Protein AF-A0A2W4QV20-F1 (afdb_monomer)

Nearest PDB structures (foldseek):
  4maq-assembly1_A  TM=9.316E-01  e=9.188E-15  Burkholderia cenocepacia J2315
  4maq-assembly1_B  TM=9.352E-01  e=2.228E-14  Burkholderia cenocepacia J2315
  6fog-assembly4_D  TM=9.568E-01  e=1.662E-11  Homo sapiens
  6foh-assembly1_A  TM=9.412E-01  e=3.185E-10  Homo sapiens
  1saw-assembly1_A  TM=9.547E-01  e=6.469E-10  Homo sapiens

Sequence (167 aa):
MALLFAPKIVTLPIVGREELFPVRRVYCVGRNYLEHIREMKEADERDPPFFFQKPTDAVVTEGSEIPYPPQTDDFQFEVELVVAIGKSGANVSADRALDLVFGYAAGVDLTRRDRQRESFAKGLPWEIGKSFDNSAPVGPIHPVSLVGHLLAGAISIKYTLSLIQFP

pLDDT: mean 90.2, std 13.77, range [39.34, 98.75]

Mean predicted aligned error: 5.73 Å

Solvent-accessible surface area (backbone atoms only — not comparable to full-atom values): 10546 Å² total; per-residue (Å²): 140,80,76,98,64,86,81,86,78,45,64,38,53,32,67,96,52,91,62,64,47,75,61,79,75,44,78,45,70,44,72,80,44,76,69,59,40,65,71,64,71,80,65,64,94,81,61,74,66,47,77,51,59,36,58,52,78,14,55,37,52,78,92,65,86,78,75,86,65,82,93,52,94,39,79,47,80,41,77,42,84,38,76,42,74,66,50,89,83,73,93,66,51,80,95,54,48,67,82,25,49,40,24,38,24,56,28,33,52,34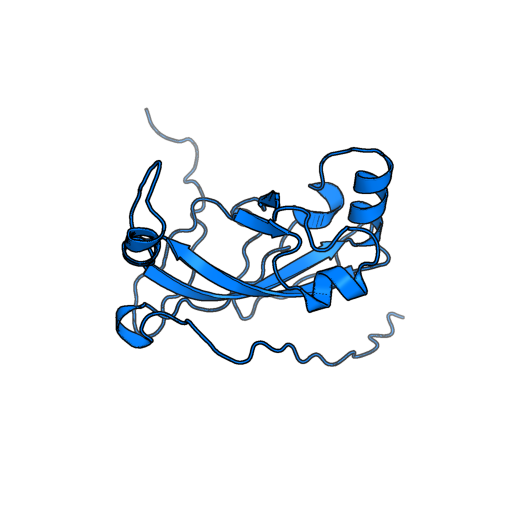,27,29,46,58,43,28,52,55,19,55,79,68,75,44,75,49,48,79,11,46,40,46,84,60,23,31,40,35,44,54,30,43,36,30,94,78,71,48,83,84,86,76,80,92,83,85,82,86,85,81,91,74,86,77,80,76,134

Structure (mmCIF, N/CA/C/O backbone):
data_AF-A0A2W4QV20-F1
#
_entry.id   AF-A0A2W4QV20-F1
#
loop_
_atom_site.group_PDB
_atom_site.id
_atom_site.type_symbol
_atom_site.label_atom_id
_atom_site.label_alt_id
_atom_site.label_comp_id
_atom_site.label_asym_id
_atom_site.label_entity_id
_atom_site.label_seq_id
_atom_site.pdbx_PDB_ins_code
_atom_site.Cartn_x
_atom_site.Cartn_y
_atom_site.Cartn_z
_atom_site.occupancy
_atom_site.B_iso_or_equiv
_atom_site.auth_seq_id
_atom_site.auth_comp_id
_atom_site.auth_asym_id
_atom_site.auth_atom_id
_atom_site.pdbx_PDB_model_num
ATOM 1 N N . MET A 1 1 ? 12.086 -18.546 25.455 1.00 76.62 1 MET A N 1
ATOM 2 C CA . MET A 1 1 ? 12.905 -17.868 24.424 1.00 76.62 1 MET A CA 1
ATOM 3 C C . MET A 1 1 ? 12.595 -16.382 24.472 1.00 76.62 1 MET A C 1
ATOM 5 O O . MET A 1 1 ? 11.422 -16.052 24.569 1.00 76.62 1 MET A O 1
ATOM 9 N N . ALA A 1 2 ? 13.613 -15.520 24.440 1.00 90.50 2 ALA A N 1
ATOM 10 C CA . ALA A 1 2 ? 13.470 -14.064 24.352 1.00 90.50 2 ALA A CA 1
ATOM 11 C C . ALA A 1 2 ? 14.053 -13.581 23.017 1.00 90.50 2 ALA A C 1
ATOM 13 O O . ALA A 1 2 ? 15.005 -14.180 22.513 1.00 90.50 2 ALA A O 1
ATOM 14 N N . LEU A 1 3 ? 13.468 -12.534 22.435 1.00 93.69 3 LEU A N 1
ATOM 15 C CA . LEU A 1 3 ? 14.013 -11.894 21.238 1.00 93.69 3 LEU A CA 1
ATOM 16 C C . LEU A 1 3 ? 15.248 -11.066 21.614 1.00 93.69 3 LEU A C 1
ATOM 18 O O . LEU A 1 3 ? 15.272 -10.454 22.679 1.00 93.69 3 LEU A O 1
ATOM 22 N N . LEU A 1 4 ? 16.249 -11.021 20.730 1.00 95.75 4 LEU A N 1
ATOM 23 C CA . LEU A 1 4 ? 17.443 -10.189 20.925 1.00 95.75 4 LEU A CA 1
ATOM 24 C C . LEU A 1 4 ? 17.125 -8.685 20.810 1.00 95.75 4 LEU A C 1
ATOM 26 O O . LEU A 1 4 ? 17.773 -7.864 21.449 1.00 95.75 4 LEU A O 1
ATOM 30 N N . PHE A 1 5 ? 16.112 -8.331 20.016 1.00 95.44 5 PHE A N 1
ATOM 31 C CA . PHE A 1 5 ? 15.585 -6.976 19.853 1.00 95.44 5 PHE A CA 1
ATOM 32 C C . PHE A 1 5 ? 14.093 -7.032 19.506 1.00 95.44 5 PHE A C 1
ATOM 34 O O . PHE A 1 5 ? 13.607 -8.023 18.953 1.00 95.44 5 PHE A O 1
ATOM 41 N N . ALA A 1 6 ? 13.357 -5.970 19.834 1.00 92.62 6 ALA A N 1
ATOM 42 C CA . ALA A 1 6 ? 11.947 -5.859 19.478 1.00 92.62 6 ALA A CA 1
ATOM 43 C C . ALA A 1 6 ? 11.800 -5.595 17.966 1.00 92.62 6 ALA A C 1
ATOM 45 O O . ALA A 1 6 ? 12.463 -4.696 17.444 1.00 92.62 6 ALA A O 1
ATOM 46 N N . PRO A 1 7 ? 10.948 -6.342 17.242 1.00 92.25 7 PRO A N 1
ATOM 47 C CA . PRO A 1 7 ? 10.689 -6.063 15.838 1.00 92.25 7 PRO A CA 1
ATOM 48 C C . PRO A 1 7 ? 9.885 -4.767 15.702 1.00 92.25 7 PRO A C 1
ATOM 50 O O . PRO A 1 7 ? 8.953 -4.514 16.468 1.00 92.25 7 PRO A O 1
ATOM 53 N N . LYS A 1 8 ? 10.216 -3.959 14.693 1.00 92.19 8 LYS A N 1
ATOM 54 C CA . LYS A 1 8 ? 9.410 -2.791 14.334 1.00 92.19 8 LYS A CA 1
ATOM 55 C C . LYS A 1 8 ? 8.120 -3.265 13.666 1.00 92.19 8 LYS A C 1
ATOM 57 O O . LYS A 1 8 ? 8.165 -3.979 12.668 1.00 92.19 8 LYS A O 1
ATOM 62 N N . ILE A 1 9 ? 6.977 -2.852 14.205 1.00 95.62 9 ILE A N 1
ATOM 63 C CA . ILE A 1 9 ? 5.671 -3.078 13.582 1.00 95.62 9 ILE A CA 1
ATOM 64 C C . ILE A 1 9 ? 5.347 -1.846 12.745 1.00 95.62 9 ILE A C 1
ATOM 66 O O . ILE A 1 9 ? 5.274 -0.734 13.268 1.00 95.62 9 ILE A O 1
ATOM 70 N N . VAL A 1 10 ? 5.170 -2.041 11.443 1.00 96.94 10 VAL A N 1
ATOM 71 C CA . VAL A 1 10 ? 4.704 -0.977 10.554 1.00 96.94 10 VAL A CA 1
ATOM 72 C C . VAL A 1 10 ? 3.206 -0.819 10.744 1.00 96.94 10 VAL A C 1
ATOM 74 O O . VAL A 1 10 ? 2.464 -1.805 10.769 1.00 96.94 10 VAL A O 1
ATOM 77 N N . THR A 1 11 ? 2.767 0.421 10.913 1.00 97.75 11 THR A N 1
ATOM 78 C CA . THR A 1 11 ? 1.377 0.733 11.221 1.00 97.75 11 THR A CA 1
ATOM 79 C C . THR A 1 11 ? 0.879 1.905 10.387 1.00 97.75 11 THR A C 1
ATOM 81 O O . THR A 1 11 ? 1.676 2.713 9.913 1.00 97.75 11 THR A O 1
ATOM 84 N N . LEU A 1 12 ? -0.438 1.980 10.203 1.00 98.00 12 LEU A N 1
ATOM 85 C CA . LEU A 1 12 ? -1.122 3.096 9.554 1.00 98.00 12 LEU A CA 1
ATOM 86 C C . LEU A 1 12 ? -2.077 3.777 10.545 1.00 98.00 12 LEU A C 1
ATOM 88 O O . LEU A 1 12 ? -2.748 3.069 11.306 1.00 98.00 12 LEU A O 1
ATOM 92 N N . PRO A 1 13 ? -2.184 5.118 10.538 1.00 98.00 13 PRO A N 1
ATOM 93 C CA . PRO A 1 13 ? -3.194 5.825 11.316 1.00 98.00 13 PRO A CA 1
ATOM 94 C C . PRO A 1 13 ? -4.604 5.430 10.883 1.00 98.00 13 PRO A C 1
ATOM 96 O O . PRO A 1 13 ? -4.841 5.127 9.712 1.00 98.00 13 PRO A O 1
ATOM 99 N N . ILE A 1 14 ? -5.552 5.471 11.815 1.00 98.50 14 ILE A N 1
ATOM 100 C CA . ILE A 1 14 ? -6.968 5.235 11.537 1.00 98.50 14 ILE A CA 1
ATOM 101 C C . ILE A 1 14 ? -7.732 6.526 11.827 1.00 98.50 14 ILE A C 1
ATOM 103 O O . ILE A 1 14 ? -7.632 7.094 12.912 1.00 98.50 14 ILE A O 1
ATOM 107 N N . VAL A 1 15 ? -8.518 6.998 10.862 1.00 98.31 15 VAL A N 1
ATOM 108 C CA . VAL A 1 15 ? -9.289 8.235 11.016 1.00 98.31 15 VAL A CA 1
ATOM 109 C C . VAL A 1 15 ? -10.294 8.100 12.159 1.00 98.31 15 VAL A C 1
ATOM 111 O O . VAL A 1 15 ? -11.111 7.176 12.183 1.00 98.31 15 VAL A O 1
ATOM 114 N N . GLY A 1 16 ? -10.242 9.054 13.093 1.00 97.31 16 GLY A N 1
ATOM 115 C CA . GLY A 1 16 ? -11.144 9.125 14.243 1.00 97.31 16 GLY A CA 1
ATOM 116 C C . GLY A 1 16 ? -10.848 8.110 15.350 1.00 97.31 16 GLY A C 1
ATOM 117 O O . GLY A 1 16 ? -11.735 7.848 16.160 1.00 97.31 16 GLY A O 1
ATOM 118 N N . ARG A 1 17 ? -9.649 7.515 15.376 1.00 97.00 17 ARG A N 1
ATOM 119 C CA . ARG A 1 17 ? -9.228 6.536 16.388 1.00 97.00 17 ARG A CA 1
ATOM 120 C C . ARG A 1 17 ? -7.811 6.813 16.884 1.00 97.00 17 ARG A C 1
ATOM 122 O O . ARG A 1 17 ? -7.002 7.382 16.156 1.00 97.00 17 ARG A O 1
ATOM 129 N N . GLU A 1 18 ? -7.527 6.399 18.116 1.00 97.25 18 GLU A N 1
ATOM 130 C CA . GLU A 1 18 ? -6.172 6.443 18.687 1.00 97.25 18 GLU A CA 1
ATOM 131 C C . GLU A 1 18 ? -5.372 5.186 18.323 1.00 97.25 18 GLU A C 1
ATOM 133 O O . GLU A 1 18 ? -4.143 5.210 18.267 1.00 97.25 18 GLU A O 1
ATOM 138 N N . GLU A 1 19 ? -6.063 4.076 18.052 1.00 97.69 19 GLU A N 1
ATOM 139 C CA . GLU A 1 19 ? -5.436 2.838 17.622 1.00 97.69 19 GLU A CA 1
ATOM 140 C C . GLU A 1 19 ? -4.846 2.956 16.213 1.00 97.69 19 GLU A C 1
ATOM 142 O O . GLU A 1 19 ? -5.368 3.642 15.331 1.00 97.69 19 GLU A O 1
ATOM 147 N N . LEU A 1 20 ? -3.773 2.201 15.983 1.00 97.81 20 LEU A N 1
ATOM 148 C CA . LEU A 1 20 ? -3.110 2.104 14.690 1.00 97.81 20 LEU A CA 1
ATOM 149 C C . LEU A 1 20 ? -3.381 0.741 14.054 1.00 97.81 20 LEU A C 1
ATOM 151 O O . LEU A 1 20 ? -3.489 -0.279 14.739 1.00 97.81 20 LEU A O 1
ATOM 155 N N . PHE A 1 21 ? -3.454 0.708 12.728 1.00 98.44 21 PHE A N 1
ATOM 156 C CA . PHE A 1 21 ? -3.655 -0.521 11.973 1.00 98.44 21 PHE A CA 1
ATOM 157 C C . PHE A 1 21 ? -2.308 -1.198 11.679 1.00 98.44 21 PHE A C 1
ATOM 159 O O . PHE A 1 21 ? -1.493 -0.608 10.967 1.00 98.44 21 PHE A O 1
ATOM 166 N N . PRO A 1 22 ? -2.040 -2.423 12.168 1.00 98.06 22 PRO A N 1
ATOM 167 C CA . PRO A 1 22 ? -0.788 -3.119 11.887 1.00 98.06 22 PRO A CA 1
ATOM 168 C C . PRO A 1 22 ? -0.769 -3.687 10.463 1.00 98.06 22 PRO A C 1
ATOM 170 O O . PRO A 1 22 ? -1.624 -4.486 10.076 1.00 98.06 22 PRO A O 1
ATOM 173 N N . VAL A 1 23 ? 0.243 -3.318 9.679 1.00 98.25 23 VAL A N 1
ATOM 174 C CA . VAL A 1 23 ? 0.405 -3.803 8.304 1.00 98.25 23 VAL A CA 1
ATOM 175 C C . VAL A 1 23 ? 1.084 -5.172 8.322 1.00 98.25 23 VAL A C 1
ATOM 177 O O . VAL A 1 23 ? 2.158 -5.342 8.894 1.00 98.25 23 VAL A O 1
ATOM 180 N N . ARG A 1 24 ? 0.465 -6.171 7.679 1.00 98.00 24 ARG A N 1
ATOM 181 C CA . ARG A 1 24 ? 1.015 -7.537 7.594 1.00 98.00 24 ARG A CA 1
ATOM 182 C C . ARG A 1 24 ? 1.777 -7.789 6.294 1.00 98.00 24 ARG A C 1
ATOM 184 O O . ARG A 1 24 ? 2.933 -8.194 6.328 1.00 98.00 24 ARG A O 1
ATOM 191 N N . ARG A 1 25 ? 1.089 -7.650 5.160 1.00 98.31 25 ARG A N 1
ATOM 192 C CA . ARG A 1 25 ? 1.603 -7.843 3.797 1.00 98.31 25 ARG A CA 1
ATOM 193 C C . ARG A 1 25 ? 0.955 -6.803 2.899 1.00 98.31 25 ARG A C 1
ATOM 195 O O . ARG A 1 25 ? -0.222 -6.507 3.089 1.00 98.31 25 ARG A O 1
ATOM 202 N N . VAL A 1 26 ? 1.699 -6.332 1.906 1.00 98.50 26 VAL A N 1
ATOM 203 C CA . VAL A 1 26 ? 1.188 -5.441 0.864 1.00 98.50 26 VAL A CA 1
ATOM 204 C C . VAL A 1 26 ? 1.064 -6.245 -0.424 1.00 98.50 26 VAL A C 1
ATOM 206 O O . VAL A 1 26 ? 2.056 -6.786 -0.916 1.00 98.50 26 VAL A O 1
ATOM 209 N N . TYR A 1 27 ? -0.162 -6.364 -0.925 1.00 98.31 27 TYR A N 1
ATOM 210 C CA . TYR A 1 27 ? -0.466 -6.949 -2.227 1.00 98.31 27 TYR A CA 1
ATOM 211 C C . TYR A 1 27 ? -0.909 -5.833 -3.162 1.00 98.31 27 TYR A C 1
ATOM 213 O O . TYR A 1 27 ? -1.736 -5.005 -2.785 1.00 98.31 27 TYR A O 1
ATOM 221 N N . CYS A 1 28 ? -0.364 -5.837 -4.369 1.00 97.69 28 CYS A N 1
ATOM 222 C CA . CYS A 1 28 ? -0.668 -4.873 -5.415 1.00 97.69 28 CYS A CA 1
ATOM 223 C C . CYS A 1 28 ? -1.236 -5.620 -6.622 1.00 97.69 28 CYS A C 1
ATOM 225 O O . CYS A 1 28 ? -0.861 -6.771 -6.867 1.00 97.69 28 CYS A O 1
ATOM 227 N N . VAL A 1 29 ? -2.135 -4.973 -7.364 1.00 94.06 29 VAL A N 1
ATOM 228 C CA . VAL A 1 29 ? -2.798 -5.563 -8.532 1.00 94.06 29 VAL A CA 1
ATOM 229 C C . VAL A 1 29 ? -2.338 -4.825 -9.777 1.00 94.06 29 VAL A C 1
ATOM 231 O O . VAL A 1 29 ? -2.649 -3.654 -9.959 1.00 94.06 29 VAL A O 1
ATOM 234 N N . GLY A 1 30 ? -1.595 -5.506 -10.642 1.00 86.31 30 GLY A N 1
ATOM 235 C CA . GLY A 1 30 ? -1.232 -4.963 -11.944 1.00 86.31 30 GLY A CA 1
ATOM 236 C C . GLY A 1 30 ? -2.384 -5.101 -12.937 1.00 86.31 30 GLY A C 1
ATOM 237 O O . GLY A 1 30 ? -3.095 -6.106 -12.922 1.00 86.31 30 GLY A O 1
ATOM 238 N N . ARG A 1 31 ? -2.527 -4.113 -13.833 1.00 78.38 31 ARG A N 1
ATOM 239 C CA . ARG A 1 31 ? -3.532 -4.091 -14.920 1.00 78.38 31 ARG A CA 1
ATOM 240 C C . ARG A 1 31 ? -4.989 -4.116 -14.423 1.00 78.38 31 ARG A C 1
ATOM 242 O O . ARG A 1 31 ? -5.834 -4.775 -15.013 1.00 78.38 31 ARG A O 1
ATOM 249 N N . ASN A 1 32 ? -5.299 -3.385 -13.351 1.00 81.44 32 ASN A N 1
ATOM 250 C CA . ASN A 1 32 ? -6.644 -3.380 -12.756 1.00 81.44 32 ASN A CA 1
ATOM 251 C C . ASN A 1 32 ? -7.567 -2.238 -13.244 1.00 81.44 32 ASN A C 1
ATOM 253 O O . ASN A 1 32 ? -8.722 -2.163 -12.837 1.00 81.44 32 ASN A O 1
ATOM 257 N N . TYR A 1 33 ? -7.076 -1.358 -14.124 1.00 71.06 33 TYR A N 1
ATOM 258 C CA . TYR A 1 33 ? -7.860 -0.300 -14.769 1.00 71.06 33 TYR A CA 1
ATOM 259 C C . TYR A 1 33 ? -7.726 -0.394 -16.291 1.00 71.06 33 TYR A C 1
ATOM 261 O O . TYR A 1 33 ? -6.620 -0.349 -16.829 1.00 71.06 33 TYR A O 1
ATOM 269 N N . LEU A 1 34 ? -8.863 -0.487 -16.990 1.00 59.16 34 LEU A N 1
ATOM 270 C CA . LEU A 1 34 ? -8.936 -0.630 -18.453 1.00 59.16 34 LEU A CA 1
ATOM 271 C C . LEU A 1 34 ? -8.205 0.492 -19.205 1.00 59.16 34 LEU A C 1
ATOM 273 O O . LEU A 1 34 ? -7.550 0.240 -20.213 1.00 59.16 34 LEU A O 1
ATOM 277 N N . GLU A 1 35 ? -8.287 1.726 -18.711 1.00 59.50 35 GLU A N 1
ATOM 278 C CA . GLU A 1 35 ? -7.619 2.873 -19.336 1.00 59.50 35 GLU A CA 1
ATOM 279 C C . GLU A 1 35 ? -6.089 2.783 -19.218 1.00 59.50 35 GLU A C 1
ATOM 281 O O . GLU A 1 35 ? -5.380 3.032 -20.191 1.00 59.50 35 GLU A O 1
ATOM 286 N N . HIS A 1 36 ? -5.583 2.286 -18.087 1.00 59.25 36 HIS A N 1
ATOM 287 C CA . HIS A 1 36 ? -4.155 2.037 -17.884 1.00 59.25 36 HIS A CA 1
ATOM 288 C C . HIS A 1 36 ? -3.626 0.882 -18.759 1.00 59.25 36 HIS A C 1
ATOM 290 O O . HIS A 1 36 ? -2.506 0.945 -19.267 1.00 59.25 36 HIS A O 1
ATOM 296 N N . ILE A 1 37 ? -4.439 -0.155 -19.014 1.00 57.75 37 ILE A N 1
ATOM 297 C CA . ILE A 1 37 ? -4.090 -1.233 -19.962 1.00 57.75 37 ILE A CA 1
ATOM 298 C C . ILE A 1 37 ? -3.883 -0.664 -21.373 1.00 57.75 37 ILE A C 1
ATOM 300 O O . ILE A 1 37 ? -2.902 -0.997 -22.042 1.00 57.75 37 ILE A O 1
ATOM 304 N N . ARG A 1 38 ? -4.778 0.230 -21.812 1.00 60.41 38 ARG A N 1
ATOM 305 C CA . ARG A 1 38 ? -4.691 0.890 -23.126 1.00 60.41 38 ARG A CA 1
ATOM 306 C C . ARG A 1 38 ? -3.469 1.797 -23.247 1.00 60.41 38 ARG A C 1
ATOM 308 O O . ARG A 1 38 ? -2.867 1.856 -24.319 1.00 60.41 38 ARG A O 1
ATOM 315 N N . GLU A 1 39 ? -3.101 2.484 -22.168 1.00 60.25 39 GLU A N 1
ATOM 316 C CA . GLU A 1 39 ? -1.925 3.357 -22.110 1.00 60.25 39 GLU A CA 1
ATOM 317 C C . GLU A 1 39 ? -0.613 2.568 -22.221 1.00 60.25 39 GLU A C 1
ATOM 319 O O . GLU A 1 39 ? 0.266 2.940 -23.001 1.00 60.25 39 GLU A O 1
ATOM 324 N N . MET A 1 40 ? -0.501 1.449 -21.497 1.00 59.81 40 MET A N 1
ATOM 325 C CA . MET A 1 40 ? 0.718 0.636 -21.461 1.00 59.81 40 MET A CA 1
ATOM 326 C C . MET A 1 40 ? 1.022 -0.071 -22.791 1.00 59.81 40 MET A C 1
ATOM 328 O O . MET A 1 40 ? 2.170 -0.435 -23.004 1.00 59.81 40 MET A O 1
ATOM 332 N N . LYS A 1 41 ? 0.040 -0.274 -23.691 1.00 61.00 41 LYS A N 1
ATOM 333 C CA . LYS A 1 41 ? 0.180 -0.913 -25.031 1.00 61.00 41 LYS A CA 1
ATOM 334 C C . LYS A 1 41 ? 0.907 -2.274 -25.068 1.00 61.00 41 LYS A C 1
ATOM 336 O O . LYS A 1 41 ? 1.247 -2.765 -26.141 1.00 61.00 41 LYS A O 1
ATOM 341 N N . GLU A 1 42 ? 1.129 -2.893 -23.914 1.00 54.69 42 GLU A N 1
ATOM 342 C CA . GLU A 1 42 ? 1.950 -4.095 -23.724 1.00 54.69 42 GLU A CA 1
ATOM 343 C C . GLU A 1 42 ? 1.100 -5.346 -23.394 1.00 54.69 42 GLU A C 1
ATOM 345 O O . GLU A 1 42 ? 1.654 -6.399 -23.077 1.00 54.69 42 GLU A O 1
ATOM 350 N N . ALA A 1 43 ? -0.239 -5.256 -23.436 1.00 54.16 43 ALA A N 1
ATOM 351 C CA . ALA A 1 43 ? -1.156 -6.322 -23.009 1.00 54.16 43 ALA A CA 1
ATOM 352 C C . ALA A 1 43 ? -2.475 -6.362 -23.808 1.00 54.16 43 ALA A C 1
ATOM 354 O O . ALA A 1 43 ? -2.952 -5.317 -24.252 1.00 54.16 43 ALA A O 1
ATOM 355 N N . ASP A 1 44 ? -3.083 -7.550 -23.949 1.00 57.34 44 ASP A N 1
ATOM 356 C CA . ASP A 1 44 ? -4.475 -7.699 -24.415 1.00 57.34 44 ASP A CA 1
ATOM 357 C C . ASP A 1 44 ? -5.420 -7.340 -23.251 1.00 57.34 44 ASP A C 1
ATOM 359 O O . ASP A 1 44 ? -5.179 -7.723 -22.106 1.00 57.34 44 ASP A O 1
ATOM 363 N N . GLU A 1 45 ? -6.512 -6.622 -23.531 1.00 59.06 45 GLU A N 1
ATOM 364 C CA . GLU A 1 45 ? -7.543 -6.256 -22.542 1.00 59.06 45 GLU A CA 1
ATOM 365 C C . GLU A 1 45 ? -8.185 -7.481 -21.856 1.00 59.06 45 GLU A C 1
ATOM 367 O O . GLU A 1 45 ? -8.862 -7.340 -20.839 1.00 59.06 45 GLU A O 1
ATOM 372 N N . ARG A 1 46 ? -7.984 -8.682 -22.411 1.00 58.28 46 ARG A N 1
ATOM 373 C CA . ARG A 1 46 ? -8.471 -9.964 -21.886 1.00 58.28 46 ARG A CA 1
ATOM 374 C C . ARG A 1 46 ? -7.531 -10.643 -20.890 1.00 58.28 46 ARG A C 1
ATOM 376 O O . ARG A 1 46 ? -7.938 -11.639 -20.290 1.00 58.28 46 ARG A O 1
ATOM 383 N N . ASP A 1 47 ? -6.305 -10.152 -20.717 1.00 64.69 47 ASP A N 1
ATOM 384 C CA . ASP A 1 47 ? -5.377 -10.738 -19.752 1.00 64.69 47 ASP A CA 1
ATOM 385 C C . ASP A 1 47 ? -5.905 -10.542 -18.319 1.00 64.69 47 ASP A C 1
ATOM 387 O O . ASP A 1 47 ? -6.313 -9.434 -17.958 1.00 64.69 47 ASP A O 1
ATOM 391 N N . PRO A 1 48 ? -5.892 -11.585 -17.469 1.00 73.50 48 PRO A N 1
ATOM 392 C CA . PRO A 1 48 ? -6.309 -11.438 -16.083 1.00 73.50 48 PRO A CA 1
ATOM 393 C C . PRO A 1 48 ? -5.357 -10.497 -15.324 1.00 73.50 48 PRO A C 1
ATOM 395 O O . PRO A 1 48 ? -4.165 -10.425 -15.648 1.00 73.50 48 PRO A O 1
ATOM 398 N N . PRO A 1 49 ? -5.840 -9.815 -14.267 1.00 84.56 49 PRO A N 1
ATOM 399 C CA . PRO A 1 49 ? -4.958 -9.089 -13.369 1.00 84.56 49 PRO A CA 1
ATOM 400 C C . PRO A 1 49 ? -3.945 -10.052 -12.748 1.00 84.56 49 PRO A C 1
ATOM 402 O O . PRO A 1 49 ? -4.239 -11.222 -12.484 1.00 84.56 49 PRO A O 1
ATOM 405 N N . PHE A 1 50 ? -2.749 -9.546 -12.475 1.00 89.88 50 PHE A N 1
ATOM 406 C CA . PHE A 1 50 ? -1.716 -10.289 -11.761 1.00 89.88 50 PHE A CA 1
ATOM 407 C C . PHE A 1 50 ? -1.332 -9.548 -10.485 1.00 89.88 50 PHE A C 1
ATOM 409 O O . PHE A 1 50 ? -1.588 -8.353 -10.326 1.00 89.88 50 PHE A O 1
ATOM 416 N N . PHE A 1 51 ? -0.696 -10.272 -9.572 1.00 95.06 51 PHE A N 1
ATOM 417 C CA . PHE A 1 51 ? -0.311 -9.741 -8.275 1.00 95.06 51 PHE A CA 1
ATOM 418 C C . PHE A 1 51 ? 1.203 -9.650 -8.149 1.00 95.06 51 PHE A C 1
ATOM 420 O O . PHE A 1 51 ? 1.935 -10.532 -8.592 1.00 95.06 51 PHE A O 1
ATOM 427 N N . PHE A 1 52 ? 1.651 -8.604 -7.471 1.00 97.12 52 PHE A N 1
ATOM 428 C CA . PHE A 1 52 ? 3.003 -8.482 -6.935 1.00 97.12 52 PHE A CA 1
ATOM 429 C C . PHE A 1 52 ? 2.918 -7.950 -5.504 1.00 97.12 52 PHE A C 1
ATOM 431 O O . PHE A 1 52 ? 1.831 -7.659 -4.992 1.00 97.12 52 PHE A O 1
ATOM 438 N N . GLN A 1 53 ? 4.057 -7.875 -4.823 1.00 98.25 53 GLN A N 1
ATOM 439 C CA . GLN A 1 53 ? 4.108 -7.466 -3.426 1.00 98.25 53 GLN A CA 1
ATOM 440 C C . GLN A 1 53 ? 5.155 -6.390 -3.188 1.00 98.25 53 GLN A C 1
ATOM 442 O O . GLN A 1 53 ? 6.200 -6.354 -3.838 1.00 98.25 53 GLN A O 1
ATOM 447 N N . LYS A 1 54 ? 4.892 -5.561 -2.182 1.00 98.62 54 LYS A N 1
ATOM 448 C CA . LYS A 1 54 ? 5.888 -4.681 -1.571 1.00 98.62 54 LYS A CA 1
ATOM 449 C C . LYS A 1 54 ? 6.209 -5.204 -0.169 1.00 98.62 54 LYS A C 1
ATOM 451 O O . LYS A 1 54 ? 5.319 -5.778 0.477 1.00 98.62 54 LYS A O 1
ATOM 456 N N . PRO A 1 55 ? 7.458 -5.069 0.304 1.00 98.00 55 PRO A N 1
ATOM 457 C CA . PRO A 1 55 ? 7.782 -5.433 1.669 1.00 98.00 55 PRO A CA 1
ATOM 458 C C . PRO A 1 55 ? 7.054 -4.479 2.622 1.00 98.00 55 PRO A C 1
ATOM 460 O O . PRO A 1 55 ? 6.734 -3.340 2.282 1.00 98.00 55 PRO A O 1
ATOM 463 N N . THR A 1 56 ? 6.727 -4.970 3.811 1.00 97.38 56 THR A N 1
ATOM 464 C CA . THR A 1 56 ? 5.879 -4.246 4.765 1.00 97.38 56 THR A CA 1
ATOM 465 C C . THR A 1 56 ? 6.493 -2.913 5.201 1.00 97.38 56 THR A C 1
ATOM 467 O O . THR A 1 56 ? 5.768 -1.956 5.440 1.00 97.38 56 THR A O 1
ATOM 470 N N . ASP A 1 57 ? 7.818 -2.835 5.270 1.00 96.44 57 ASP A N 1
ATOM 471 C CA . ASP A 1 57 ? 8.600 -1.646 5.619 1.00 96.44 57 ASP A CA 1
ATOM 472 C C . ASP A 1 57 ? 8.823 -0.661 4.462 1.00 96.44 57 ASP A C 1
ATOM 474 O O . ASP A 1 57 ? 9.326 0.431 4.707 1.00 96.44 57 ASP A O 1
ATOM 478 N N . ALA A 1 58 ? 8.366 -0.965 3.241 1.00 97.62 58 ALA A N 1
ATOM 479 C CA . ALA A 1 58 ? 8.246 0.041 2.182 1.00 97.62 58 ALA A CA 1
ATOM 480 C C . ALA A 1 58 ? 7.062 0.999 2.403 1.00 97.62 58 ALA A C 1
ATOM 482 O O . ALA A 1 58 ? 6.956 2.008 1.701 1.00 97.62 58 ALA A O 1
ATOM 483 N N . VAL A 1 59 ? 6.158 0.678 3.340 1.00 98.00 59 VAL A N 1
ATOM 484 C CA . VAL A 1 59 ? 5.011 1.527 3.668 1.00 98.00 59 VAL A CA 1
ATOM 485 C C . VAL A 1 59 ? 5.462 2.739 4.469 1.00 98.00 59 VAL A C 1
ATOM 487 O O . VAL A 1 59 ? 6.033 2.607 5.552 1.00 98.00 59 VAL A O 1
ATOM 490 N N . VAL A 1 60 ? 5.136 3.920 3.951 1.00 95.88 60 VAL A N 1
ATOM 491 C CA . VAL A 1 60 ? 5.373 5.207 4.613 1.00 95.88 60 VAL A CA 1
ATOM 492 C C . VAL A 1 60 ? 4.071 5.983 4.733 1.00 95.88 60 VAL A C 1
ATOM 494 O O . VAL A 1 60 ? 3.202 5.903 3.867 1.00 95.88 60 VAL A O 1
ATOM 497 N N . THR A 1 61 ? 3.917 6.716 5.829 1.00 92.94 61 THR A N 1
ATOM 498 C CA . THR A 1 61 ? 2.700 7.477 6.127 1.00 92.94 61 THR A CA 1
ATOM 499 C C . THR A 1 61 ? 2.817 8.924 5.668 1.00 92.94 61 THR A C 1
ATOM 501 O O . THR A 1 61 ? 3.908 9.413 5.361 1.00 92.94 61 THR A O 1
ATOM 504 N N . GLU A 1 62 ? 1.686 9.625 5.663 1.00 82.31 62 GLU A N 1
ATOM 505 C CA . GLU A 1 62 ? 1.614 11.064 5.412 1.00 82.31 62 GLU A CA 1
ATOM 506 C C . GLU A 1 62 ? 2.659 11.859 6.221 1.00 82.31 62 GLU A C 1
ATOM 508 O O . GLU A 1 62 ? 2.960 11.533 7.371 1.00 82.31 62 GLU A O 1
ATOM 513 N N . GLY A 1 63 ? 3.232 12.888 5.589 1.00 80.62 63 GLY A N 1
ATOM 514 C CA . GLY A 1 63 ? 4.281 13.734 6.167 1.00 80.62 63 GLY A CA 1
ATOM 515 C C . GLY A 1 63 ? 5.708 13.195 6.019 1.00 80.62 63 GLY A C 1
ATOM 516 O O . GLY A 1 63 ? 6.650 13.894 6.383 1.00 80.62 63 GLY A O 1
ATOM 517 N N . SER A 1 64 ? 5.889 11.989 5.472 1.00 84.56 64 SER A N 1
ATOM 518 C CA . SER A 1 64 ? 7.222 11.441 5.194 1.00 84.56 64 SER A CA 1
ATOM 519 C C . SER A 1 64 ? 7.852 12.098 3.965 1.00 84.56 64 SER A C 1
ATOM 521 O O . SER A 1 64 ? 7.215 12.202 2.915 1.00 84.56 64 SER A O 1
ATOM 523 N N . GLU A 1 65 ? 9.125 12.475 4.062 1.00 88.31 65 GLU A N 1
ATOM 524 C CA . GLU A 1 65 ? 9.930 12.817 2.889 1.00 88.31 65 GLU A CA 1
ATOM 525 C C . GLU A 1 65 ? 10.350 11.534 2.167 1.00 88.31 65 GLU A C 1
ATOM 527 O O . GLU A 1 65 ? 10.925 10.623 2.766 1.00 88.31 65 GLU A O 1
ATOM 532 N N . ILE A 1 66 ? 10.054 11.456 0.870 1.00 90.62 66 ILE A N 1
ATOM 533 C CA . ILE A 1 66 ? 10.403 10.306 0.036 1.00 90.62 66 ILE A CA 1
ATOM 534 C C . ILE A 1 66 ? 11.586 10.720 -0.841 1.00 90.62 66 ILE A C 1
ATOM 536 O O . ILE A 1 66 ? 11.404 11.542 -1.744 1.00 90.62 66 ILE A O 1
ATOM 540 N N . PRO A 1 67 ? 12.798 10.193 -0.596 1.00 90.88 67 PRO A N 1
ATOM 541 C CA . PRO A 1 67 ? 13.943 10.505 -1.435 1.00 90.88 67 PRO A CA 1
ATOM 542 C C . PRO A 1 67 ? 13.735 9.938 -2.840 1.00 90.88 67 PRO A C 1
ATOM 544 O O . PRO A 1 67 ? 13.124 8.880 -3.014 1.00 90.88 67 PRO A O 1
ATOM 547 N N . TYR A 1 68 ? 14.295 10.614 -3.845 1.00 93.31 68 TYR A N 1
ATOM 548 C CA . TYR A 1 68 ? 14.384 10.037 -5.181 1.00 93.31 68 TYR A CA 1
ATOM 549 C C . TYR A 1 68 ? 15.212 8.741 -5.098 1.00 93.31 68 TYR A C 1
ATOM 551 O O . TYR A 1 68 ? 16.342 8.781 -4.595 1.00 93.31 68 TYR A O 1
ATOM 559 N N . PRO A 1 69 ? 14.674 7.583 -5.517 1.00 94.81 69 PRO A N 1
ATOM 560 C CA . PRO A 1 69 ? 15.334 6.313 -5.266 1.00 94.81 69 PRO A CA 1
ATOM 561 C C . PRO A 1 69 ? 16.577 6.155 -6.154 1.00 94.81 69 PRO A C 1
ATOM 563 O O . PRO A 1 69 ? 16.611 6.645 -7.283 1.00 94.81 69 PRO A O 1
ATOM 566 N N . PRO A 1 70 ? 17.612 5.439 -5.690 1.00 93.75 70 PRO A N 1
ATOM 567 C CA . PRO A 1 70 ? 18.792 5.191 -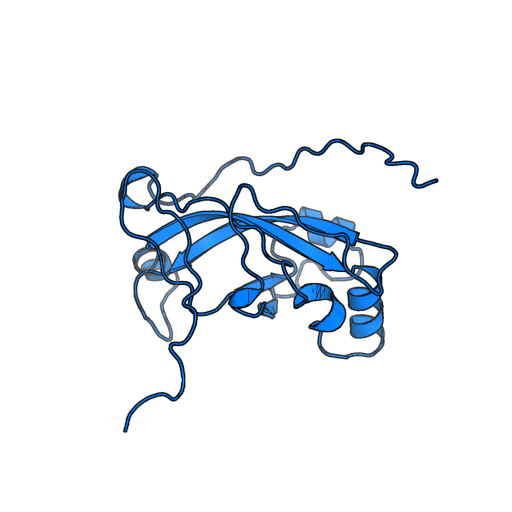6.504 1.00 93.75 70 PRO A CA 1
ATOM 568 C C . PRO A 1 70 ? 18.476 4.242 -7.672 1.00 93.75 70 PRO A C 1
ATOM 570 O O . PRO A 1 70 ? 17.533 3.441 -7.625 1.00 93.75 70 PRO A O 1
ATOM 573 N N . GLN A 1 71 ? 19.349 4.265 -8.685 1.00 96.25 71 GLN A N 1
ATOM 574 C CA . GLN A 1 71 ? 19.323 3.350 -9.837 1.00 96.25 71 GLN A CA 1
ATOM 575 C C . GLN A 1 71 ? 18.046 3.444 -10.687 1.00 96.25 71 GLN A C 1
ATOM 577 O O . GLN A 1 71 ? 17.572 2.433 -11.205 1.00 96.25 71 GLN A O 1
ATOM 582 N N . THR A 1 72 ? 17.481 4.639 -10.826 1.00 97.06 72 THR A N 1
ATOM 583 C CA . THR A 1 72 ? 16.414 4.908 -11.788 1.00 97.06 72 THR A CA 1
ATOM 584 C C . THR A 1 72 ? 16.608 6.286 -12.394 1.00 97.06 72 THR A C 1
ATOM 586 O O . THR A 1 72 ? 17.072 7.191 -11.706 1.00 97.06 72 THR A O 1
ATOM 589 N N . ASP A 1 73 ? 16.237 6.422 -13.660 1.00 95.88 73 ASP A N 1
ATOM 590 C CA . ASP A 1 73 ? 16.083 7.717 -14.333 1.00 95.88 73 ASP A CA 1
ATOM 591 C C . ASP A 1 73 ? 14.606 7.985 -14.705 1.00 95.88 73 ASP A C 1
ATOM 593 O O . ASP A 1 73 ? 14.266 9.044 -15.229 1.00 95.88 73 ASP A O 1
ATOM 597 N N . ASP A 1 74 ? 13.710 7.027 -14.428 1.00 95.81 74 ASP A N 1
ATOM 598 C CA . ASP A 1 74 ? 12.276 7.064 -14.752 1.00 95.81 74 ASP A CA 1
ATOM 599 C C . ASP A 1 74 ? 11.467 6.659 -13.511 1.00 95.81 74 ASP A C 1
ATOM 601 O O . ASP A 1 74 ? 11.083 5.499 -13.327 1.00 95.81 74 ASP A O 1
ATOM 605 N N . PHE A 1 75 ? 11.254 7.632 -12.623 1.00 95.44 75 PHE A N 1
ATOM 606 C CA . PHE A 1 75 ? 10.541 7.451 -11.363 1.00 95.44 75 PHE A CA 1
ATOM 607 C C . PHE A 1 75 ? 9.084 7.907 -11.479 1.00 95.44 75 PHE A C 1
ATOM 609 O O . PHE A 1 75 ? 8.808 9.089 -11.685 1.00 95.44 75 PHE A O 1
ATOM 616 N N . GLN A 1 76 ? 8.152 6.966 -11.335 1.00 94.50 76 GLN A N 1
ATOM 617 C CA . GLN A 1 76 ? 6.728 7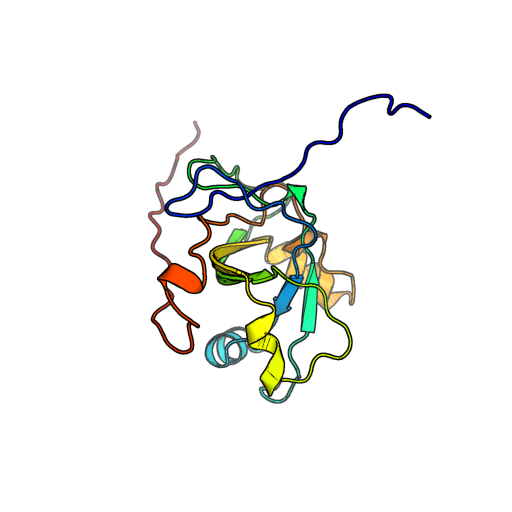.183 -11.585 1.00 94.50 76 GLN A CA 1
ATOM 618 C C . GLN A 1 76 ? 5.867 6.928 -10.349 1.00 94.50 76 GLN A C 1
ATOM 620 O O . GLN A 1 76 ? 6.229 6.155 -9.459 1.00 94.50 76 GLN A O 1
ATOM 625 N N . PHE A 1 77 ? 4.697 7.561 -10.340 1.00 93.00 77 PHE A N 1
ATOM 626 C CA . PHE A 1 77 ? 3.662 7.429 -9.323 1.00 93.00 77 PHE A CA 1
ATOM 627 C C . PHE A 1 77 ? 2.380 6.880 -9.957 1.00 93.00 77 PHE A C 1
ATOM 629 O O . PHE A 1 77 ? 1.940 7.349 -11.004 1.00 93.00 77 PHE A O 1
ATOM 636 N N . GLU A 1 78 ? 1.763 5.907 -9.298 1.00 93.56 78 GLU A N 1
ATOM 637 C CA . GLU A 1 78 ? 0.454 5.355 -9.650 1.00 93.56 78 GLU A CA 1
ATOM 638 C C . GLU A 1 78 ? -0.461 5.556 -8.434 1.00 93.56 78 GLU A C 1
ATOM 640 O O . GLU A 1 78 ? -0.145 5.082 -7.344 1.00 93.56 78 GLU A O 1
ATOM 645 N N . VAL A 1 79 ? -1.544 6.328 -8.566 1.00 94.69 79 VAL A N 1
ATOM 646 C CA . VAL A 1 79 ? -2.480 6.551 -7.449 1.00 94.69 79 VAL A CA 1
ATOM 647 C C . VAL A 1 79 ? -3.459 5.392 -7.351 1.00 94.69 79 VAL A C 1
ATOM 649 O O . VAL A 1 79 ? -4.079 5.021 -8.341 1.00 94.69 79 VAL A O 1
ATOM 652 N N . GLU A 1 80 ? -3.610 4.841 -6.151 1.00 96.19 80 GLU A N 1
ATOM 653 C CA . GLU A 1 80 ? -4.334 3.593 -5.931 1.00 96.19 80 GLU A CA 1
ATOM 654 C C . GLU A 1 80 ? -5.273 3.669 -4.725 1.00 96.19 80 GLU A C 1
ATOM 656 O O . GLU A 1 80 ? -4.999 4.333 -3.718 1.00 96.19 80 GLU A O 1
ATOM 661 N N . LEU A 1 81 ? -6.388 2.939 -4.811 1.00 97.25 81 LEU A N 1
ATOM 662 C CA . LEU A 1 81 ? -7.237 2.668 -3.655 1.00 97.25 81 LEU A CA 1
ATOM 663 C C . LEU A 1 81 ? -6.627 1.511 -2.859 1.00 97.25 81 LEU A C 1
ATOM 665 O O . LEU A 1 81 ? -6.571 0.375 -3.328 1.00 97.25 81 LEU A O 1
ATOM 669 N N . VAL A 1 82 ? -6.221 1.780 -1.623 1.00 98.38 82 VAL A N 1
ATOM 670 C CA . VAL A 1 82 ? -5.723 0.763 -0.694 1.00 98.38 82 VAL A CA 1
ATOM 671 C C . VAL A 1 82 ? -6.890 0.184 0.097 1.00 98.38 82 VAL A C 1
ATOM 673 O O . VAL A 1 82 ? -7.679 0.918 0.691 1.00 98.38 82 VAL A O 1
ATOM 676 N N . VAL A 1 83 ? -6.975 -1.146 0.147 1.00 98.56 83 VAL A N 1
ATOM 677 C CA . VAL A 1 83 ? -7.982 -1.885 0.920 1.00 98.56 83 VAL A CA 1
ATOM 678 C C . VAL A 1 83 ? -7.310 -2.541 2.126 1.00 98.56 83 VAL A C 1
ATOM 680 O O . VAL A 1 83 ? -6.478 -3.436 1.977 1.00 98.56 83 VAL A O 1
ATOM 683 N N . ALA A 1 84 ? -7.677 -2.118 3.334 1.00 98.69 84 ALA A N 1
ATOM 684 C CA . ALA A 1 84 ? -7.182 -2.706 4.574 1.00 98.69 84 ALA A CA 1
ATOM 685 C C . ALA A 1 84 ? -8.046 -3.912 4.970 1.00 98.69 84 ALA A C 1
ATOM 687 O O . ALA A 1 84 ? -9.258 -3.784 5.141 1.00 98.69 84 ALA A O 1
ATOM 688 N N . ILE A 1 85 ? -7.435 -5.086 5.143 1.00 98.62 85 ILE A N 1
ATOM 689 C CA . ILE A 1 85 ? -8.138 -6.334 5.483 1.00 98.62 85 ILE A CA 1
ATOM 690 C C . ILE A 1 85 ? -8.131 -6.552 6.999 1.00 98.62 85 ILE A C 1
ATOM 692 O O . ILE A 1 85 ? -7.071 -6.712 7.599 1.00 98.62 85 ILE A O 1
ATOM 696 N N . GLY A 1 86 ? -9.313 -6.581 7.617 1.00 97.94 86 GLY A N 1
ATOM 697 C CA . GLY A 1 86 ? -9.490 -6.729 9.067 1.00 97.94 86 GLY A CA 1
ATOM 698 C C . GLY A 1 86 ? -9.780 -8.147 9.544 1.00 97.94 86 GLY A C 1
ATOM 699 O O . GLY A 1 86 ? -9.639 -8.426 10.732 1.00 97.94 86 GLY A O 1
ATOM 700 N N . LYS A 1 87 ? -10.200 -9.045 8.647 1.00 98.12 87 LYS A N 1
ATOM 701 C CA . LYS A 1 87 ? -10.506 -10.442 8.983 1.00 98.12 87 LYS A CA 1
ATOM 702 C C . LYS A 1 87 ? -9.777 -11.391 8.044 1.00 98.12 87 LYS A C 1
ATOM 704 O O . LYS A 1 87 ? -9.665 -11.136 6.848 1.00 98.12 87 LYS A O 1
ATOM 709 N N . SER A 1 88 ? -9.282 -12.496 8.590 1.00 97.12 88 SER A N 1
ATOM 710 C CA . SER A 1 88 ? -8.679 -13.562 7.797 1.00 97.12 88 SER A CA 1
ATOM 711 C C . SER A 1 88 ? -9.743 -14.360 7.039 1.00 97.12 88 SER A C 1
ATOM 713 O O . SER A 1 88 ? -10.892 -14.468 7.460 1.00 97.12 88 SER A O 1
ATOM 715 N N . GLY A 1 89 ? -9.337 -14.949 5.919 1.00 96.75 89 GLY A N 1
ATOM 716 C CA . GLY A 1 89 ? -10.163 -15.839 5.115 1.00 96.75 89 GLY A CA 1
ATOM 717 C C . GLY A 1 89 ? -9.309 -16.581 4.091 1.00 96.75 89 GLY A C 1
ATOM 718 O O . GLY A 1 89 ? -8.207 -16.144 3.759 1.00 96.75 89 GLY A O 1
ATOM 719 N N . ALA A 1 90 ? -9.810 -17.714 3.608 1.00 97.69 90 ALA A N 1
ATOM 720 C CA . ALA A 1 90 ? -9.215 -18.494 2.527 1.00 97.69 90 ALA A CA 1
ATOM 721 C C . ALA A 1 90 ? -10.342 -18.990 1.616 1.00 97.69 90 ALA A C 1
ATOM 723 O O . ALA A 1 90 ? -11.391 -19.380 2.123 1.00 97.69 90 ALA A O 1
ATOM 724 N N . ASN A 1 91 ? -10.132 -18.961 0.295 1.00 96.88 91 ASN A N 1
ATOM 725 C CA . ASN A 1 91 ? -11.152 -19.313 -0.707 1.00 96.88 91 ASN A CA 1
ATOM 726 C C . ASN A 1 91 ? -12.484 -18.570 -0.490 1.00 96.88 91 ASN A C 1
ATOM 728 O O . ASN A 1 91 ? -13.563 -19.156 -0.521 1.00 96.88 91 ASN A O 1
ATOM 732 N N . VAL A 1 92 ? -12.384 -17.271 -0.211 1.00 97.31 92 VAL A N 1
ATOM 733 C CA . VAL A 1 92 ? -13.524 -16.406 0.099 1.00 97.31 92 VAL A CA 1
ATOM 734 C C . VAL A 1 92 ? -14.298 -16.150 -1.190 1.00 97.31 92 VAL A C 1
ATOM 736 O O . VAL A 1 92 ? -13.709 -15.733 -2.187 1.00 97.31 92 VAL A O 1
ATOM 739 N N . SER A 1 93 ? -15.606 -16.402 -1.182 1.00 97.69 93 SER A N 1
ATOM 740 C CA . SER A 1 93 ? -16.464 -16.100 -2.327 1.00 97.69 93 SER A CA 1
ATOM 741 C C . SER A 1 93 ? -16.597 -14.588 -2.531 1.00 97.69 93 SER A C 1
ATOM 743 O O . SER A 1 93 ? -16.503 -13.803 -1.585 1.00 97.69 93 SER A O 1
ATOM 745 N N . ALA A 1 94 ? -16.812 -14.161 -3.777 1.00 94.56 94 ALA A N 1
ATOM 746 C CA . ALA A 1 94 ? -16.842 -12.740 -4.123 1.00 94.56 94 ALA A CA 1
ATOM 747 C C . ALA A 1 94 ? -17.921 -11.955 -3.352 1.00 94.56 94 ALA A C 1
ATOM 749 O O . ALA A 1 94 ? -17.677 -10.828 -2.929 1.00 94.56 94 ALA A O 1
ATOM 750 N N . ASP A 1 95 ? -19.078 -12.568 -3.094 1.00 96.25 95 ASP A N 1
ATOM 751 C CA . ASP A 1 95 ? -20.188 -11.980 -2.337 1.00 96.25 95 ASP A CA 1
ATOM 752 C C . ASP A 1 95 ? -19.881 -11.785 -0.842 1.00 96.25 95 ASP A C 1
ATOM 754 O O . ASP A 1 95 ? -20.527 -10.976 -0.181 1.00 96.25 95 ASP A O 1
ATOM 758 N N . ARG A 1 96 ? -18.873 -12.488 -0.308 1.00 97.25 96 ARG A N 1
ATOM 759 C CA . ARG A 1 96 ? -18.425 -12.386 1.091 1.00 97.25 96 ARG A CA 1
ATOM 760 C C . ARG A 1 96 ? -17.131 -11.593 1.255 1.00 97.25 96 ARG A C 1
ATOM 762 O O . ARG A 1 96 ? -16.727 -11.315 2.381 1.00 97.25 96 ARG A O 1
ATOM 769 N N . ALA A 1 97 ? -16.468 -11.222 0.159 1.00 96.94 97 ALA A N 1
ATOM 770 C CA . ALA A 1 97 ? -15.150 -10.591 0.193 1.00 96.94 97 ALA A CA 1
ATOM 771 C C . ALA A 1 97 ? -15.147 -9.259 0.964 1.00 96.94 97 ALA A C 1
ATOM 773 O O . ALA A 1 97 ? -14.232 -8.998 1.748 1.00 96.94 97 ALA A O 1
ATOM 774 N N . LEU A 1 98 ? -16.193 -8.443 0.794 1.00 98.12 98 LEU A N 1
ATOM 775 C CA . LEU A 1 98 ? -16.309 -7.142 1.459 1.00 98.12 98 LEU A CA 1
ATOM 776 C C . LEU A 1 98 ? -16.419 -7.251 2.988 1.00 98.12 98 LEU A C 1
ATOM 778 O O . LEU A 1 98 ? -15.940 -6.363 3.688 1.00 98.12 98 LEU A O 1
ATOM 782 N N . ASP A 1 99 ? -16.917 -8.369 3.527 1.00 97.88 99 ASP A N 1
ATOM 783 C CA . ASP A 1 99 ? -17.027 -8.577 4.980 1.00 97.88 99 ASP A CA 1
ATOM 784 C C . ASP A 1 99 ? -15.677 -8.637 5.702 1.00 97.88 99 ASP A C 1
ATOM 786 O O . ASP A 1 99 ? -15.619 -8.538 6.939 1.00 97.88 99 ASP A O 1
ATOM 790 N N . LEU A 1 100 ? -14.604 -8.874 4.942 1.00 98.56 100 LEU A N 1
ATOM 791 C CA . LEU A 1 100 ? -13.238 -8.948 5.444 1.00 98.56 100 LEU A CA 1
ATOM 792 C C . LEU A 1 100 ? -12.546 -7.585 5.4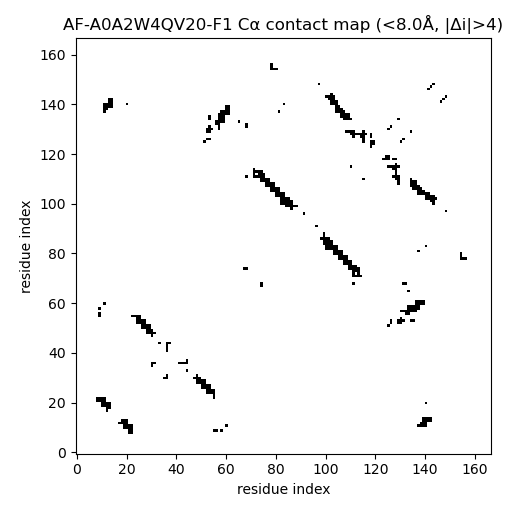74 1.00 98.56 100 LEU A C 1
ATOM 794 O O . LEU A 1 100 ? -11.496 -7.455 6.108 1.00 98.56 100 LEU A O 1
ATOM 798 N N . VAL A 1 101 ? -13.110 -6.576 4.811 1.00 98.69 101 VAL A N 1
ATOM 799 C CA . VAL A 1 101 ? -12.517 -5.243 4.702 1.00 98.69 101 VAL A CA 1
ATOM 800 C C . VAL A 1 101 ? -12.713 -4.478 6.010 1.00 98.69 101 VAL A C 1
ATOM 802 O O . VAL A 1 101 ? -13.824 -4.327 6.509 1.00 98.69 101 VAL A O 1
ATOM 805 N N . PHE A 1 102 ? -11.611 -3.983 6.571 1.00 98.75 102 PHE A N 1
ATOM 806 C CA . PHE A 1 102 ? -11.612 -3.074 7.714 1.00 98.75 102 PHE A CA 1
ATOM 807 C C . PHE A 1 102 ? -11.893 -1.632 7.286 1.00 98.75 102 PHE A C 1
ATOM 809 O O . PHE A 1 102 ? -12.667 -0.927 7.934 1.00 98.75 102 PHE A O 1
ATOM 816 N N . GLY A 1 103 ? -11.259 -1.189 6.200 1.00 98.69 103 GLY A N 1
ATOM 817 C CA . GLY A 1 103 ? -11.325 0.190 5.735 1.00 98.69 103 GLY A CA 1
ATOM 818 C C . GLY A 1 103 ? -10.540 0.419 4.453 1.00 98.69 103 GLY A C 1
ATOM 819 O O . GLY A 1 103 ? -9.991 -0.516 3.866 1.00 98.69 103 GLY A O 1
ATOM 820 N N . TYR A 1 104 ? -10.480 1.681 4.050 1.00 98.75 104 TYR A N 1
ATOM 821 C CA . TYR A 1 104 ? -9.861 2.124 2.807 1.00 98.75 104 TYR A CA 1
ATOM 822 C C . TYR A 1 104 ? -8.896 3.280 3.054 1.00 98.75 104 TYR A C 1
ATOM 824 O O . TYR A 1 104 ? -9.092 4.056 3.984 1.00 98.75 104 TYR A O 1
ATOM 832 N N . ALA A 1 105 ? -7.882 3.420 2.210 1.00 98.12 105 ALA A N 1
ATOM 833 C CA . ALA A 1 105 ? -6.985 4.571 2.199 1.00 98.12 105 ALA A CA 1
ATOM 834 C C . ALA A 1 105 ? -6.617 4.938 0.757 1.00 98.12 105 ALA A C 1
ATOM 836 O O . ALA A 1 105 ? -6.739 4.115 -0.151 1.00 98.12 105 ALA A O 1
ATOM 837 N N . ALA A 1 106 ? -6.142 6.163 0.546 1.00 97.12 106 ALA A N 1
ATOM 838 C CA . ALA A 1 106 ? -5.418 6.502 -0.673 1.00 97.12 106 ALA A CA 1
ATOM 839 C C . ALA A 1 106 ? -3.963 6.039 -0.534 1.00 97.12 106 ALA A C 1
ATOM 841 O O . ALA A 1 106 ? -3.357 6.209 0.528 1.00 97.12 106 ALA A O 1
ATOM 842 N N . GLY A 1 107 ? -3.403 5.469 -1.594 1.00 96.94 107 GLY A N 1
ATOM 843 C CA . GLY A 1 107 ? -1.996 5.096 -1.656 1.00 96.94 107 GLY A CA 1
ATOM 844 C C . GLY A 1 107 ? -1.364 5.478 -2.983 1.00 96.94 107 GLY A C 1
ATOM 845 O O . GLY A 1 107 ? -2.051 5.819 -3.946 1.00 96.94 107 GLY A O 1
ATOM 846 N N . VAL A 1 108 ? -0.037 5.422 -3.015 1.00 96.31 108 VAL A N 1
ATOM 847 C CA . VAL A 1 108 ? 0.750 5.614 -4.229 1.00 96.31 108 VAL A CA 1
ATOM 848 C C . VAL A 1 108 ? 1.644 4.395 -4.425 1.00 96.31 108 VAL A C 1
ATOM 850 O O . VAL A 1 108 ? 2.463 4.071 -3.568 1.00 96.31 108 VAL A O 1
ATOM 853 N N . ASP A 1 109 ? 1.508 3.712 -5.556 1.00 97.31 109 ASP A N 1
ATOM 854 C CA . ASP A 1 109 ? 2.480 2.720 -5.995 1.00 97.31 109 ASP A CA 1
ATOM 855 C C . ASP A 1 109 ? 3.612 3.429 -6.746 1.00 97.31 109 ASP A C 1
ATOM 857 O O . ASP A 1 109 ? 3.521 3.782 -7.924 1.00 97.31 109 ASP A O 1
ATOM 861 N N . LEU A 1 110 ? 4.699 3.676 -6.017 1.00 97.00 110 LEU A N 1
ATOM 862 C CA . LEU A 1 110 ? 5.904 4.255 -6.585 1.00 97.00 110 LEU A CA 1
ATOM 863 C C . LEU A 1 110 ? 6.695 3.193 -7.346 1.00 97.00 110 LEU A C 1
ATOM 865 O O . LEU A 1 110 ? 6.934 2.090 -6.845 1.00 97.00 110 LEU A O 1
ATOM 869 N N . THR A 1 111 ? 7.145 3.556 -8.545 1.00 97.81 111 THR A N 1
ATOM 870 C CA . THR A 1 111 ? 7.764 2.623 -9.488 1.00 97.81 111 THR A CA 1
ATOM 871 C C . THR A 1 111 ? 9.048 3.197 -10.073 1.00 97.81 111 THR A C 1
ATOM 873 O O . THR A 1 111 ? 9.041 4.281 -10.651 1.00 97.81 111 THR A O 1
ATOM 876 N N . ARG A 1 112 ? 10.141 2.428 -9.999 1.00 98.06 112 ARG A N 1
ATOM 877 C CA . ARG A 1 112 ? 11.329 2.627 -10.846 1.00 98.06 112 ARG A CA 1
ATOM 878 C C . ARG A 1 112 ? 11.031 2.005 -12.209 1.00 98.06 112 ARG A C 1
ATOM 880 O O . ARG A 1 112 ? 11.230 0.801 -12.405 1.00 98.06 112 ARG A O 1
ATOM 887 N N . ARG A 1 113 ? 10.411 2.776 -13.104 1.00 96.94 113 ARG A N 1
ATOM 888 C CA . ARG A 1 113 ? 9.752 2.247 -14.309 1.00 96.94 113 ARG A CA 1
ATOM 889 C C . ARG A 1 113 ? 10.741 1.631 -15.281 1.00 96.94 113 ARG A C 1
ATOM 891 O O . ARG A 1 113 ? 10.468 0.571 -15.840 1.00 96.94 113 ARG A O 1
ATOM 898 N N . ASP A 1 114 ? 11.892 2.261 -15.452 1.00 97.12 114 ASP A N 1
ATOM 899 C CA . ASP A 1 114 ? 12.997 1.727 -16.241 1.00 97.12 114 ASP A CA 1
ATOM 900 C C . ASP A 1 114 ? 13.422 0.324 -15.762 1.00 97.12 114 ASP A C 1
ATOM 902 O O . ASP A 1 114 ? 13.506 -0.604 -16.568 1.00 97.12 114 ASP A O 1
ATOM 906 N N . ARG A 1 115 ? 13.575 0.122 -14.446 1.00 97.94 115 ARG A N 1
ATOM 907 C CA . ARG A 1 115 ? 13.933 -1.176 -13.844 1.00 97.94 115 ARG A CA 1
ATOM 908 C C . ARG A 1 115 ? 12.826 -2.217 -13.972 1.00 97.94 115 ARG A C 1
ATOM 910 O O . ARG A 1 115 ? 13.103 -3.400 -14.184 1.00 97.94 115 ARG A O 1
AT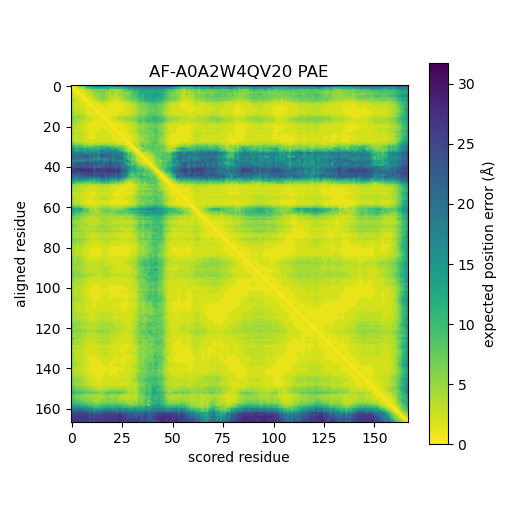OM 917 N N . GLN A 1 116 ? 11.569 -1.796 -13.847 1.00 96.81 116 GLN A N 1
ATOM 918 C CA . GLN A 1 116 ? 10.426 -2.681 -14.058 1.00 96.81 116 GLN A CA 1
ATOM 919 C C . GLN A 1 116 ? 10.391 -3.188 -15.509 1.00 96.81 116 GLN A C 1
ATOM 921 O O . GLN A 1 116 ? 10.284 -4.395 -15.724 1.00 96.81 116 GLN A O 1
ATOM 926 N N . ARG A 1 117 ? 10.532 -2.291 -16.495 1.00 95.06 117 ARG A N 1
ATOM 927 C CA . ARG A 1 117 ? 10.564 -2.646 -17.925 1.00 95.06 117 ARG A CA 1
ATOM 928 C C . ARG A 1 117 ? 11.737 -3.565 -18.255 1.00 95.06 117 ARG A C 1
ATOM 930 O O . ARG A 1 117 ? 11.557 -4.549 -18.967 1.00 95.06 117 ARG A O 1
ATOM 937 N N . GLU A 1 118 ? 12.916 -3.293 -17.696 1.00 96.25 118 GLU A N 1
ATOM 938 C CA . GLU A 1 118 ? 14.088 -4.163 -17.840 1.00 96.25 118 GLU A CA 1
ATOM 939 C C . GLU A 1 118 ? 13.812 -5.581 -17.314 1.00 96.25 118 GLU A C 1
ATOM 941 O O . GLU A 1 118 ? 14.129 -6.566 -17.985 1.00 96.25 118 GLU A O 1
ATOM 946 N N . SER A 1 119 ? 13.196 -5.687 -16.132 1.00 95.81 119 SER A N 1
ATOM 947 C CA . SER A 1 119 ? 12.846 -6.977 -15.525 1.00 95.81 119 SER A CA 1
ATOM 948 C C . SER A 1 119 ? 11.834 -7.728 -16.381 1.00 95.81 119 SER A C 1
ATOM 950 O O . SER A 1 119 ? 12.041 -8.899 -16.695 1.00 95.81 119 SER A O 1
ATOM 952 N N . PHE A 1 120 ? 10.783 -7.038 -16.831 1.00 91.62 120 PHE A N 1
ATOM 953 C CA . PHE A 1 120 ? 9.756 -7.605 -17.699 1.00 91.62 120 PHE A CA 1
ATOM 954 C C . PHE A 1 120 ? 10.340 -8.148 -19.010 1.00 91.62 120 PHE A C 1
ATOM 956 O O . PHE A 1 120 ? 10.096 -9.304 -19.348 1.00 91.62 120 PHE A O 1
ATOM 963 N N . ALA A 1 121 ? 11.183 -7.372 -19.701 1.00 94.50 121 ALA A N 1
ATOM 964 C CA . ALA A 1 121 ? 11.812 -7.785 -20.958 1.00 94.50 121 ALA A CA 1
ATOM 965 C C . ALA A 1 121 ? 12.696 -9.039 -20.816 1.00 94.50 121 ALA A C 1
ATOM 967 O O . ALA A 1 121 ? 12.872 -9.791 -21.773 1.00 94.50 121 ALA A O 1
ATOM 968 N N . LYS A 1 122 ? 13.247 -9.273 -19.620 1.00 96.19 122 LYS A N 1
ATOM 969 C CA . LYS A 1 122 ? 14.088 -10.435 -19.297 1.00 96.19 122 LYS A CA 1
ATOM 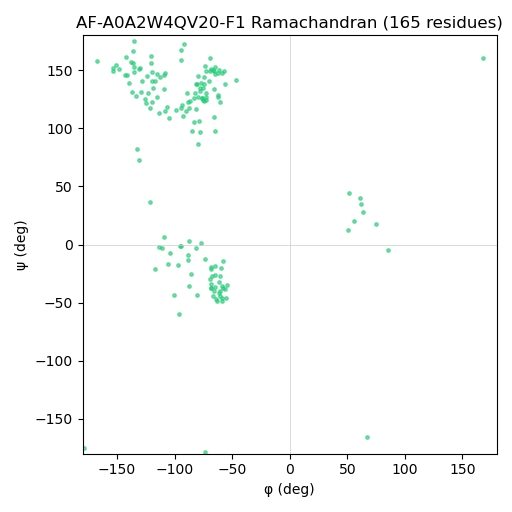970 C C . LYS A 1 122 ? 13.308 -11.594 -18.664 1.00 96.19 122 LYS A C 1
ATOM 972 O O . LYS A 1 122 ? 13.916 -12.612 -18.341 1.00 96.19 122 LYS A O 1
ATOM 977 N N . GLY A 1 123 ? 11.997 -11.449 -18.451 1.00 95.25 123 GLY A N 1
ATOM 978 C CA . GLY A 1 123 ? 11.187 -12.428 -17.719 1.00 95.25 123 GLY A CA 1
ATOM 979 C C . GLY A 1 123 ? 11.596 -12.582 -16.249 1.00 95.25 123 GLY A C 1
ATOM 980 O O . GLY A 1 123 ? 11.442 -13.658 -15.676 1.00 95.25 123 GLY A O 1
ATOM 981 N N . LEU A 1 124 ? 12.162 -11.531 -15.651 1.00 96.81 124 LEU A N 1
ATOM 982 C CA . LEU A 1 124 ? 12.638 -11.511 -14.270 1.00 96.81 124 LEU A CA 1
ATOM 983 C C . LEU A 1 124 ? 11.577 -10.961 -13.300 1.00 96.81 124 LEU A C 1
ATOM 985 O O . LEU A 1 124 ? 10.681 -10.217 -13.716 1.00 96.81 124 LEU A O 1
ATOM 989 N N . PRO A 1 125 ? 11.696 -11.281 -11.997 1.00 97.06 125 PRO A N 1
ATOM 990 C CA . PRO A 1 125 ? 10.848 -10.716 -10.950 1.00 97.06 125 PRO A CA 1
ATOM 991 C C . PRO A 1 125 ? 10.906 -9.176 -10.891 1.00 97.06 125 PRO A C 1
ATOM 993 O O . PRO A 1 125 ? 11.915 -8.560 -11.234 1.00 97.06 125 PRO A O 1
ATOM 996 N N . TRP A 1 126 ? 9.805 -8.541 -10.480 1.00 96.81 126 TRP A N 1
ATOM 997 C CA . TRP A 1 126 ? 9.598 -7.084 -10.560 1.00 96.81 126 TRP A CA 1
ATOM 998 C C . TRP A 1 126 ? 10.123 -6.296 -9.355 1.00 96.81 126 TRP A C 1
ATOM 1000 O O . TRP A 1 126 ? 9.960 -5.078 -9.297 1.00 96.81 126 TRP A O 1
ATOM 1010 N N . GLU A 1 127 ? 10.755 -6.955 -8.393 1.00 97.81 127 GLU A N 1
ATOM 1011 C CA . GLU A 1 127 ? 11.131 -6.405 -7.093 1.00 97.81 127 GLU A CA 1
ATOM 1012 C C . GLU A 1 127 ? 12.033 -5.176 -7.235 1.00 97.81 127 GLU A C 1
ATOM 1014 O O . GLU A 1 127 ? 11.848 -4.186 -6.527 1.00 97.81 127 GLU A O 1
ATOM 1019 N N . ILE A 1 128 ? 12.949 -5.166 -8.209 1.00 97.12 128 ILE A N 1
ATOM 1020 C CA . ILE A 1 128 ? 13.788 -3.988 -8.460 1.00 97.12 128 ILE A CA 1
ATOM 1021 C C . ILE A 1 128 ? 12.975 -2.797 -8.992 1.00 97.12 128 ILE A C 1
ATOM 1023 O O . ILE A 1 128 ? 13.347 -1.654 -8.761 1.00 97.12 128 ILE A O 1
ATOM 1027 N N . GLY A 1 129 ? 11.847 -3.023 -9.661 1.00 97.56 129 GLY A N 1
ATOM 1028 C CA . GLY A 1 129 ? 10.964 -1.959 -10.141 1.00 97.56 129 GLY A CA 1
ATOM 1029 C C . GLY A 1 129 ? 9.928 -1.508 -9.113 1.00 97.56 129 GLY A C 1
ATOM 1030 O O . GLY A 1 129 ? 9.605 -0.323 -9.057 1.00 97.56 129 GLY A O 1
ATOM 1031 N N . LYS A 1 130 ? 9.411 -2.441 -8.303 1.00 98.00 130 LYS A N 1
ATOM 1032 C CA . LYS A 1 130 ? 8.208 -2.245 -7.479 1.00 98.00 130 LYS A CA 1
ATOM 1033 C C . LYS A 1 130 ? 8.432 -2.330 -5.967 1.00 98.00 130 LYS A C 1
ATOM 1035 O O . LYS A 1 130 ? 7.612 -1.791 -5.236 1.00 98.00 130 LYS A O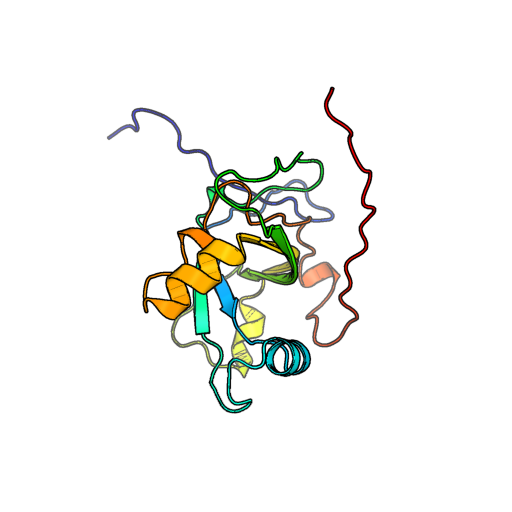 1
ATOM 1040 N N . SER A 1 131 ? 9.501 -2.955 -5.481 1.00 98.00 131 SER A N 1
ATOM 1041 C CA . SER A 1 131 ? 9.629 -3.382 -4.073 1.00 98.00 131 SER A CA 1
ATOM 1042 C C . SER A 1 131 ? 10.845 -2.766 -3.367 1.00 98.00 131 SER A C 1
ATOM 1044 O O . SER A 1 131 ? 11.499 -3.426 -2.566 1.00 98.00 131 SER A O 1
ATOM 1046 N N . PHE A 1 132 ? 11.160 -1.509 -3.686 1.00 97.44 132 PHE A N 1
ATOM 1047 C CA . PHE A 1 132 ? 12.264 -0.742 -3.096 1.00 97.44 132 PHE A CA 1
ATOM 1048 C C . PHE A 1 132 ? 11.817 0.068 -1.866 1.00 97.44 132 PHE A C 1
ATOM 1050 O O . PHE A 1 132 ? 10.622 0.142 -1.556 1.00 97.44 132 PHE A O 1
ATOM 1057 N N . ASP A 1 133 ? 12.778 0.678 -1.175 1.00 97.19 133 ASP A N 1
ATOM 1058 C CA . ASP A 1 133 ? 12.548 1.465 0.039 1.00 97.19 133 ASP A CA 1
ATOM 1059 C C . ASP A 1 133 ? 11.541 2.599 -0.190 1.00 97.19 133 ASP A C 1
ATOM 1061 O O . ASP A 1 133 ? 11.577 3.287 -1.211 1.00 97.19 133 ASP A O 1
ATOM 1065 N N . ASN A 1 134 ? 10.641 2.801 0.778 1.00 96.62 134 ASN A N 1
ATOM 1066 C CA . ASN A 1 134 ? 9.610 3.847 0.765 1.00 96.62 134 ASN A CA 1
ATOM 1067 C C . ASN A 1 134 ? 8.686 3.833 -0.469 1.00 96.62 134 ASN A C 1
ATOM 1069 O O . ASN A 1 134 ? 8.048 4.837 -0.779 1.00 96.62 134 ASN A O 1
ATOM 1073 N N . SER A 1 135 ? 8.595 2.706 -1.182 1.00 97.69 135 SER A N 1
ATOM 1074 C CA . SER A 1 135 ? 7.849 2.604 -2.441 1.00 97.69 135 SER A CA 1
ATOM 1075 C C . SER A 1 135 ? 6.322 2.520 -2.290 1.00 97.69 135 SER A C 1
ATOM 1077 O O . SER A 1 135 ? 5.628 2.386 -3.301 1.00 97.69 135 SER A O 1
ATOM 1079 N N . ALA A 1 136 ? 5.791 2.566 -1.062 1.00 97.81 136 ALA A N 1
ATOM 1080 C CA . ALA A 1 136 ? 4.355 2.509 -0.777 1.00 97.81 136 ALA A CA 1
ATOM 1081 C C . ALA A 1 136 ? 3.877 3.616 0.184 1.00 97.81 136 ALA A C 1
ATOM 1083 O O . ALA A 1 136 ? 3.542 3.330 1.336 1.00 97.81 136 ALA A O 1
ATOM 1084 N N . PRO A 1 137 ? 3.802 4.884 -0.245 1.00 97.38 137 PRO A N 1
ATOM 1085 C CA . PRO A 1 137 ? 3.109 5.910 0.521 1.00 97.38 137 PRO A CA 1
ATOM 1086 C C . PRO A 1 137 ? 1.625 5.580 0.671 1.00 97.38 137 PRO A C 1
ATOM 1088 O O . PRO A 1 137 ? 0.944 5.306 -0.318 1.00 97.38 137 PRO A O 1
ATOM 1091 N N . VAL A 1 138 ? 1.116 5.610 1.903 1.00 98.00 138 VAL A N 1
ATOM 1092 C CA . VAL A 1 138 ? -0.288 5.321 2.221 1.00 98.00 138 VAL A CA 1
ATOM 1093 C C . VAL A 1 138 ? -0.811 6.336 3.238 1.00 98.00 138 VAL A C 1
ATOM 1095 O O . VAL A 1 138 ? -0.175 6.611 4.256 1.00 98.00 138 VAL A O 1
ATOM 1098 N N . GLY A 1 139 ? -1.983 6.902 2.949 1.00 97.25 139 GLY A N 1
ATOM 1099 C CA . GLY A 1 139 ? -2.696 7.809 3.847 1.00 97.25 139 GLY A CA 1
ATOM 1100 C C . GLY A 1 139 ? -3.342 7.096 5.044 1.00 97.25 139 GLY A C 1
ATOM 1101 O O . GLY A 1 139 ? -3.226 5.876 5.199 1.00 97.25 139 GLY A O 1
ATOM 1102 N N . PRO A 1 140 ? -4.053 7.836 5.910 1.00 97.75 140 PRO A N 1
ATOM 1103 C CA . PRO A 1 140 ? -4.776 7.235 7.022 1.00 97.75 140 PRO A CA 1
ATOM 1104 C C . PRO A 1 140 ? -5.913 6.333 6.519 1.00 97.75 140 PRO A C 1
ATOM 1106 O O . PRO A 1 140 ? -6.551 6.600 5.499 1.00 97.75 140 PRO A O 1
ATOM 1109 N N . ILE A 1 141 ? -6.196 5.262 7.256 1.00 98.62 141 ILE A N 1
ATOM 1110 C CA . ILE A 1 141 ? -7.297 4.352 6.947 1.00 98.62 141 ILE A CA 1
ATOM 1111 C C . ILE A 1 141 ? -8.613 4.956 7.427 1.00 98.62 141 ILE A C 1
ATOM 1113 O O . ILE A 1 141 ? -8.781 5.267 8.605 1.00 98.62 141 ILE A O 1
ATOM 1117 N N . HIS A 1 142 ? -9.580 5.027 6.524 1.00 98.56 142 HIS A N 1
ATOM 1118 C CA . HIS A 1 142 ? -10.976 5.328 6.794 1.00 98.56 142 HIS A CA 1
ATOM 1119 C C . HIS A 1 142 ? -11.744 4.011 6.992 1.00 98.56 142 HIS A C 1
ATOM 1121 O O . HIS A 1 142 ? -11.908 3.251 6.031 1.00 98.56 142 HIS A O 1
ATOM 1127 N N . PRO A 1 143 ? -12.210 3.692 8.215 1.00 98.69 143 PRO A N 1
ATOM 1128 C CA . PRO A 1 143 ? -12.921 2.442 8.475 1.00 98.69 143 PRO A CA 1
ATOM 1129 C C . PRO A 1 143 ? -14.224 2.330 7.677 1.00 98.69 143 PRO A C 1
ATOM 1131 O O . PRO A 1 143 ? -14.939 3.319 7.519 1.00 98.69 143 PRO A O 1
ATOM 1134 N N . VAL A 1 144 ? -14.606 1.111 7.282 1.00 98.56 144 VAL A N 1
ATOM 1135 C CA . VAL A 1 144 ? -15.906 0.834 6.630 1.00 98.56 144 VAL A CA 1
ATOM 1136 C C . VAL A 1 144 ? -17.072 1.349 7.480 1.00 98.56 144 VAL A C 1
ATOM 1138 O O . VAL A 1 144 ? -18.049 1.860 6.946 1.00 98.56 144 VAL A O 1
ATOM 1141 N N . SER A 1 145 ? -16.960 1.294 8.811 1.00 97.69 145 SER A N 1
ATOM 1142 C CA . SER A 1 145 ? -17.967 1.844 9.733 1.00 97.69 145 SER A CA 1
ATOM 1143 C C . SER A 1 145 ? -18.213 3.348 9.575 1.00 97.69 145 SER A C 1
ATOM 1145 O O . SER A 1 145 ? -19.228 3.839 10.053 1.00 97.69 145 SER A O 1
ATOM 1147 N N . LEU A 1 146 ? -17.269 4.078 8.974 1.00 97.50 146 LEU A N 1
ATOM 1148 C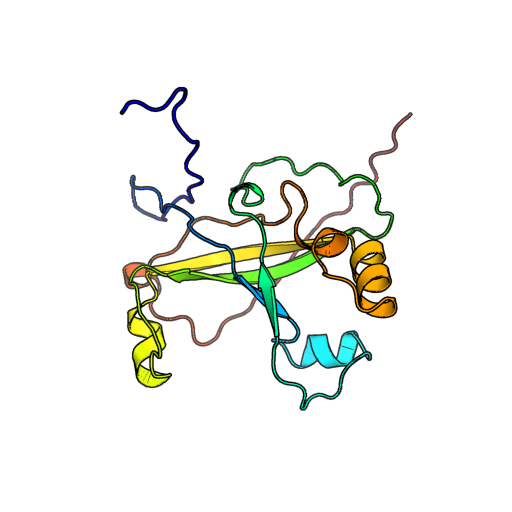 CA . LEU A 1 146 ? -17.350 5.519 8.751 1.00 97.50 146 LEU A CA 1
ATOM 1149 C C . LEU A 1 146 ? -17.759 5.849 7.311 1.00 97.50 146 LEU A C 1
ATOM 1151 O O . LEU A 1 146 ? -18.579 6.737 7.107 1.00 97.50 146 LEU A O 1
ATOM 1155 N N . VAL A 1 147 ? -17.184 5.158 6.321 1.00 97.88 147 VAL A N 1
ATOM 1156 C CA . VAL A 1 147 ? -17.333 5.518 4.894 1.00 97.88 147 VAL A CA 1
ATOM 1157 C C . VAL A 1 147 ? -18.163 4.527 4.072 1.00 97.88 147 VAL A C 1
ATOM 1159 O O . VAL A 1 147 ? -18.404 4.761 2.891 1.00 97.88 147 VAL A O 1
ATOM 1162 N N . GLY A 1 148 ? -18.618 3.426 4.673 1.00 98.12 148 GLY A N 1
ATOM 1163 C CA . GLY A 1 148 ? -19.248 2.317 3.958 1.00 98.12 148 GLY A CA 1
ATOM 1164 C C . GLY A 1 148 ? -18.266 1.570 3.049 1.00 98.12 148 GLY A C 1
ATOM 1165 O O . GLY A 1 148 ? -17.049 1.712 3.168 1.00 98.12 148 GLY A O 1
ATOM 1166 N N . HIS A 1 149 ? -18.797 0.749 2.140 1.00 97.81 149 HIS A N 1
ATOM 1167 C CA . HIS A 1 149 ? -18.001 0.127 1.081 1.00 97.81 149 HIS A CA 1
ATOM 1168 C C . HIS A 1 149 ? -17.937 1.042 -0.140 1.00 97.81 149 HIS A C 1
ATOM 1170 O O . HIS A 1 149 ? -18.966 1.409 -0.707 1.00 97.81 149 HIS A O 1
ATOM 1176 N N . LEU A 1 150 ? -16.719 1.391 -0.554 1.00 94.69 150 LEU A N 1
ATOM 1177 C CA . LEU A 1 150 ? -16.486 2.235 -1.720 1.00 94.69 150 LEU A CA 1
ATOM 1178 C C . LEU A 1 150 ? -16.638 1.397 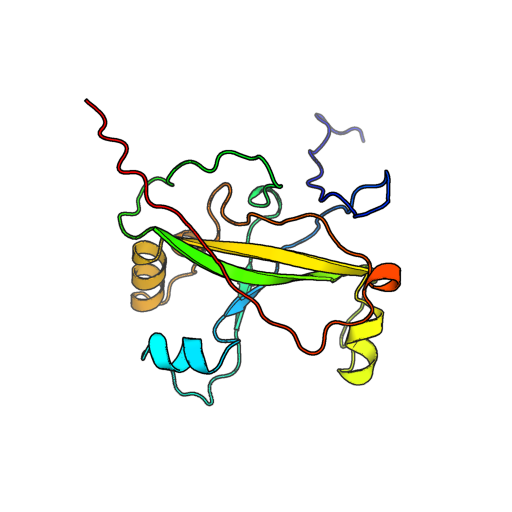-2.996 1.00 94.69 150 LEU A C 1
ATOM 1180 O O . LEU A 1 150 ? -15.781 0.573 -3.306 1.00 94.69 150 LEU A O 1
ATOM 1184 N N . LEU A 1 151 ? -17.745 1.597 -3.715 1.00 92.62 151 LEU A N 1
ATOM 1185 C CA . LEU A 1 151 ? -18.040 0.917 -4.988 1.00 92.62 151 LEU A CA 1
ATOM 1186 C C . LEU A 1 151 ? -17.866 1.828 -6.211 1.00 92.62 151 LEU A C 1
ATOM 1188 O O . LEU A 1 151 ? -17.791 1.348 -7.337 1.00 92.62 151 LEU A O 1
ATOM 1192 N N . ALA A 1 152 ? -17.821 3.140 -5.990 1.00 92.31 152 ALA A N 1
ATOM 1193 C CA . ALA A 1 152 ? -17.597 4.153 -7.007 1.00 92.31 152 ALA A CA 1
ATOM 1194 C C . ALA A 1 152 ? -16.980 5.397 -6.358 1.00 92.31 152 ALA A C 1
ATOM 1196 O O . ALA A 1 152 ? -17.217 5.676 -5.181 1.00 92.31 152 ALA A O 1
ATOM 1197 N N . GLY A 1 153 ? -16.208 6.154 -7.130 1.00 90.06 153 GLY A N 1
ATOM 1198 C CA . GLY A 1 153 ? -15.578 7.385 -6.671 1.00 90.06 153 GLY A CA 1
ATOM 1199 C C . GLY A 1 153 ? -14.532 7.878 -7.660 1.00 90.06 153 GLY A C 1
ATOM 1200 O O . GLY A 1 153 ? -14.062 7.121 -8.507 1.00 90.06 153 GLY A O 1
ATOM 1201 N N . ALA A 1 154 ? -14.183 9.157 -7.556 1.00 92.94 154 ALA A N 1
ATOM 1202 C CA . ALA A 1 154 ? -13.048 9.702 -8.283 1.00 92.94 154 ALA A CA 1
ATOM 1203 C C . ALA A 1 154 ? -11.750 9.354 -7.545 1.00 92.94 154 ALA A C 1
ATOM 1205 O O . ALA A 1 154 ? -11.674 9.482 -6.322 1.00 92.94 154 ALA A O 1
ATOM 1206 N N . ILE A 1 155 ? -10.728 8.967 -8.301 1.00 92.19 155 ILE A N 1
ATOM 1207 C CA . ILE A 1 155 ? -9.355 8.831 -7.824 1.00 92.19 155 ILE A CA 1
ATOM 1208 C C . ILE A 1 155 ? -8.469 9.718 -8.695 1.00 92.19 155 ILE A C 1
ATOM 1210 O O . ILE A 1 155 ? -8.591 9.726 -9.918 1.00 92.19 155 ILE A O 1
ATOM 1214 N N . SER A 1 156 ? -7.632 10.539 -8.069 1.00 92.00 156 SER A N 1
ATOM 1215 C CA . SER A 1 156 ? -6.798 11.503 -8.785 1.00 92.00 156 SER A CA 1
ATOM 1216 C C . SER A 1 156 ? -5.549 11.826 -7.988 1.00 92.00 156 SER A C 1
ATOM 1218 O O . SER A 1 156 ? -5.598 11.876 -6.760 1.00 92.00 156 SER A O 1
ATOM 1220 N N . ILE A 1 157 ? -4.466 12.136 -8.692 1.00 89.56 157 ILE A N 1
ATOM 1221 C CA . ILE A 1 157 ? -3.234 12.658 -8.111 1.00 89.56 157 ILE A CA 1
ATOM 1222 C C . ILE A 1 157 ? -2.930 14.031 -8.695 1.00 89.56 157 ILE A C 1
ATOM 1224 O O . ILE A 1 157 ? -3.129 14.280 -9.884 1.00 89.56 157 ILE A O 1
ATOM 1228 N N . LYS A 1 158 ? -2.448 14.935 -7.844 1.00 89.62 158 LYS A N 1
ATOM 1229 C CA . LYS A 1 158 ? -1.964 16.256 -8.234 1.00 89.62 158 LYS A CA 1
ATOM 1230 C C . LYS A 1 158 ? -0.589 16.454 -7.621 1.00 89.62 158 LYS A C 1
ATOM 1232 O O . LYS A 1 158 ? -0.412 16.232 -6.428 1.00 89.62 158 LYS A O 1
ATOM 1237 N N . TYR A 1 159 ? 0.362 16.893 -8.431 1.00 81.56 159 TYR A N 1
ATOM 1238 C CA . TYR A 1 159 ? 1.733 17.141 -8.008 1.00 81.56 159 TYR A CA 1
ATOM 1239 C C . TYR A 1 159 ? 2.245 18.438 -8.629 1.00 81.56 159 TYR A C 1
ATOM 1241 O O . TYR A 1 159 ? 1.751 18.892 -9.663 1.00 81.56 159 TYR A O 1
ATOM 1249 N N . THR A 1 160 ? 3.246 19.026 -7.982 1.00 82.50 160 THR A N 1
ATOM 1250 C CA . THR A 1 160 ? 3.965 20.194 -8.483 1.00 82.50 160 THR A CA 1
ATOM 1251 C C . THR A 1 160 ? 5.423 19.802 -8.641 1.00 82.50 160 THR A C 1
ATOM 1253 O O . THR A 1 160 ? 6.059 19.384 -7.678 1.00 82.50 160 THR A O 1
ATOM 1256 N N . LEU A 1 161 ? 5.959 19.940 -9.851 1.00 70.00 161 LEU A N 1
ATOM 1257 C CA . LEU A 1 161 ? 7.388 19.793 -10.097 1.00 70.00 161 LEU A CA 1
ATOM 1258 C C . LEU A 1 161 ? 8.077 21.117 -9.770 1.00 70.00 161 LEU A C 1
ATOM 1260 O O . LEU A 1 161 ? 7.982 22.081 -10.527 1.00 70.00 161 LEU A O 1
ATOM 1264 N N . SER A 1 162 ? 8.775 21.167 -8.643 1.00 66.94 162 SER A N 1
ATOM 1265 C CA . SER A 1 162 ? 9.780 22.194 -8.390 1.00 66.94 162 SER A CA 1
ATOM 1266 C C . SER A 1 162 ? 11.127 21.677 -8.889 1.00 66.94 162 SER A C 1
ATOM 1268 O O . SER A 1 162 ? 11.646 20.702 -8.346 1.00 66.94 162 SER A O 1
ATOM 1270 N N . LEU A 1 163 ? 11.696 22.313 -9.918 1.00 54.66 163 LEU A N 1
ATOM 1271 C CA . LEU A 1 163 ? 13.084 22.074 -10.314 1.00 54.66 163 LEU A CA 1
ATOM 1272 C C . LEU A 1 163 ? 13.986 22.539 -9.165 1.00 54.66 163 LEU A C 1
ATOM 1274 O O . LEU A 1 163 ? 14.265 23.728 -9.033 1.00 54.66 163 LEU A O 1
ATOM 1278 N N . ILE A 1 164 ? 14.415 21.610 -8.314 1.00 55.97 164 ILE A N 1
ATOM 1279 C CA . ILE A 1 164 ? 15.493 21.873 -7.366 1.00 55.97 164 ILE A CA 1
ATOM 1280 C C . ILE A 1 164 ? 16.781 21.793 -8.187 1.00 55.97 164 ILE A C 1
ATOM 1282 O O . ILE A 1 164 ? 17.270 20.708 -8.492 1.00 55.97 164 ILE A O 1
ATOM 1286 N N . GLN A 1 165 ? 17.284 22.949 -8.626 1.00 39.56 165 GLN A N 1
ATOM 1287 C CA . GLN A 1 165 ? 18.648 23.047 -9.137 1.00 39.56 165 GLN A CA 1
ATOM 1288 C C . GLN A 1 165 ? 19.590 22.766 -7.965 1.00 39.56 165 GLN A C 1
ATOM 1290 O O . GLN A 1 165 ? 19.680 23.565 -7.034 1.00 39.56 165 GLN A O 1
ATOM 1295 N N . PHE A 1 166 ? 20.257 21.616 -7.990 1.00 39.34 166 PHE A N 1
ATOM 1296 C CA . PHE A 1 166 ? 21.427 21.405 -7.146 1.00 39.34 166 PHE A CA 1
ATOM 1297 C C . PHE A 1 166 ? 22.604 22.203 -7.744 1.00 39.34 166 PHE A C 1
ATOM 1299 O O . PHE A 1 166 ? 22.714 22.242 -8.974 1.00 39.34 166 PHE A O 1
ATOM 1306 N N . PRO A 1 167 ? 23.418 22.886 -6.918 1.00 43.34 167 PRO A N 1
ATOM 1307 C CA . PRO A 1 167 ? 24.627 23.573 -7.375 1.00 43.34 167 PRO A CA 1
ATOM 1308 C C . PRO A 1 167 ? 25.678 22.609 -7.939 1.00 43.34 167 PRO A C 1
ATOM 1310 O O . PRO A 1 167 ? 25.695 21.429 -7.518 1.00 43.34 167 PRO A O 1
#

Secondary structure (DSSP, 8-state):
---SSPPPPPEEEBTT-SSEEEP--EEEEET-SHHHHHHH-SS-TTSPPEEEEE-GGGEEETT---PPPTT-S-EEEEEEEEEEE-S--SS--GGGGGGGEEEEEEEEEEEEHHHHHHHHHTT--SHHHHSSTT-EEE--BEEHHHH----S---------------

Radius of gyration: 17.66 Å; Cα contacts (8 Å, |Δi|>4): 263; chains: 1; bounding box: 45×43×50 Å

Foldseek 3Di:
DDDPDDDDFDWFAAPPDPDTHTFDWAKDKPPPDQVVCVVVVPDDSPDDIDIDTAPSQLEDEPPDDDDDDPPAPDKDKDKDKDWAFQDDDDPDDPVCPCVRTFFIWIKIQIFSVVQQVVCVVVVHDNCVTGHDHNRIYIYHTYGCVGVPDPPDDDIDDDDDDDPPDDD